Protein AF-A0A182P2Y1-F1 (afdb_monomer_lite)

Secondary structure (DSSP, 8-state):
-THHHHHHHHHT--HHHHHHHHHHHHHHHHH-HHHHHHHGGGHHHHHHHHHHHHH-----TT------S--HHHHHHHHHHHHHHHH-TTHHHHHHHH-TT---SSS--

InterPro domains:
  IPR019399 Parkin co-regulated protein [PF10274] (2-104)
  IPR019399 Parkin co-regulated protein [PTHR21207] (2-107)

Radius of gyration: 13.99 Å; chains: 1; bounding box: 32×36×38 Å

Structure (mmCIF, N/CA/C/O backbone):
data_AF-A0A182P2Y1-F1
#
_entry.id   AF-A0A182P2Y1-F1
#
loop_
_atom_site.group_PDB
_atom_site.id
_atom_site.type_symbol
_atom_site.label_atom_id
_atom_site.label_alt_id
_atom_site.label_comp_id
_atom_site.label_asym_id
_atom_site.label_entity_id
_atom_site.label_seq_id
_atom_site.pdbx_PDB_ins_code
_atom_site.Cartn_x
_atom_site.Cartn_y
_atom_site.Cartn_z
_atom_site.occupancy
_atom_site.B_iso_or_equiv
_atom_site.auth_seq_id
_atom_site.auth_comp_id
_atom_site.auth_asym_id
_atom_site.auth_atom_id
_atom_site.pdbx_PDB_model_num
ATOM 1 N N . MET A 1 1 ? 0.338 -21.543 3.759 1.00 43.25 1 MET A N 1
ATOM 2 C CA . MET A 1 1 ? 0.786 -20.156 4.018 1.00 43.25 1 MET A CA 1
ATOM 3 C C . MET A 1 1 ? 1.038 -19.443 2.694 1.00 43.25 1 MET A C 1
ATOM 5 O O . MET A 1 1 ? 2.022 -19.741 2.035 1.00 43.25 1 MET A O 1
ATOM 9 N N . LEU A 1 2 ? 0.156 -18.517 2.305 1.00 54.00 2 LEU A N 1
ATOM 10 C CA . LEU A 1 2 ? 0.223 -17.746 1.045 1.00 54.00 2 LEU A CA 1
ATOM 11 C C . LEU A 1 2 ? 1.367 -16.711 0.984 1.00 54.00 2 LEU A C 1
ATOM 13 O O . LEU A 1 2 ? 1.604 -16.110 -0.057 1.00 54.00 2 LEU A O 1
ATOM 17 N N . ILE A 1 3 ? 2.092 -16.526 2.087 1.00 56.53 3 ILE A N 1
ATOM 18 C CA . ILE A 1 3 ? 3.154 -15.520 2.226 1.00 56.53 3 ILE A CA 1
ATOM 19 C C . ILE A 1 3 ? 4.429 -15.913 1.458 1.00 56.53 3 ILE A C 1
ATOM 21 O O . ILE A 1 3 ? 5.096 -15.047 0.897 1.00 56.53 3 ILE A O 1
ATOM 25 N N . LEU A 1 4 ? 4.755 -17.209 1.384 1.00 57.53 4 LEU A N 1
ATOM 26 C CA . LEU A 1 4 ? 5.950 -17.697 0.681 1.00 57.53 4 LEU A CA 1
ATOM 27 C C . LEU A 1 4 ? 5.902 -17.451 -0.843 1.00 57.53 4 LEU A C 1
ATOM 29 O O . LEU A 1 4 ? 6.816 -16.809 -1.357 1.00 57.53 4 LEU A O 1
ATOM 33 N N . PRO A 1 5 ? 4.835 -17.849 -1.569 1.00 59.56 5 PRO A N 1
ATOM 34 C CA . PRO A 1 5 ? 4.775 -17.631 -3.015 1.00 59.56 5 PRO A CA 1
ATOM 35 C C . PRO A 1 5 ? 4.685 -16.145 -3.393 1.00 59.56 5 PRO A C 1
ATOM 37 O O . PRO A 1 5 ? 5.237 -15.746 -4.415 1.00 59.56 5 PRO A O 1
ATOM 40 N N . MET A 1 6 ? 4.065 -15.299 -2.559 1.00 57.41 6 MET A N 1
ATOM 41 C CA . MET A 1 6 ? 4.077 -13.846 -2.782 1.00 57.41 6 MET A CA 1
ATOM 42 C C . MET A 1 6 ? 5.483 -13.258 -2.651 1.00 57.41 6 MET A C 1
ATOM 44 O O . MET A 1 6 ? 5.875 -12.408 -3.448 1.00 57.41 6 MET A O 1
ATOM 48 N N . ARG A 1 7 ? 6.273 -13.726 -1.681 1.00 57.88 7 ARG A N 1
ATOM 49 C CA . ARG A 1 7 ? 7.662 -13.289 -1.517 1.00 57.88 7 ARG A CA 1
ATOM 50 C C . ARG A 1 7 ? 8.531 -13.700 -2.711 1.00 57.88 7 ARG A C 1
ATOM 52 O O . ARG A 1 7 ? 9.331 -12.887 -3.172 1.00 57.88 7 ARG A O 1
ATOM 59 N N . ASP A 1 8 ? 8.353 -14.908 -3.238 1.00 58.78 8 ASP A N 1
ATOM 60 C CA . ASP A 1 8 ? 9.122 -15.394 -4.392 1.00 58.78 8 ASP A CA 1
ATOM 61 C C . ASP A 1 8 ? 8.737 -14.682 -5.700 1.00 58.78 8 ASP A C 1
ATOM 63 O O . ASP A 1 8 ? 9.615 -14.322 -6.490 1.00 58.78 8 ASP A O 1
ATOM 67 N N . ALA A 1 9 ? 7.452 -14.365 -5.886 1.00 58.59 9 ALA A N 1
ATOM 68 C CA . ALA A 1 9 ? 6.968 -13.551 -7.005 1.00 58.59 9 ALA A CA 1
ATOM 69 C C . ALA A 1 9 ? 7.490 -12.099 -6.953 1.00 58.59 9 ALA A C 1
ATOM 71 O O . ALA A 1 9 ? 7.848 -11.511 -7.974 1.00 58.59 9 ALA A O 1
ATOM 72 N N . LEU A 1 10 ? 7.603 -11.513 -5.755 1.00 56.62 10 LEU A N 1
ATOM 73 C CA . LEU A 1 10 ? 8.193 -10.180 -5.575 1.00 56.62 10 LEU A CA 1
ATOM 74 C C . LEU A 1 10 ? 9.721 -10.187 -5.768 1.00 56.62 10 LEU A C 1
ATOM 76 O O . LEU A 1 10 ? 10.296 -9.180 -6.189 1.00 56.62 10 LEU A O 1
ATOM 80 N N . ASN A 1 11 ? 10.385 -11.322 -5.528 1.00 60.53 11 ASN A N 1
ATOM 81 C CA . ASN A 1 11 ? 11.820 -11.501 -5.766 1.00 60.53 11 ASN A CA 1
ATOM 82 C C . ASN A 1 11 ? 12.188 -11.695 -7.243 1.00 60.53 11 ASN A C 1
ATOM 84 O O . ASN A 1 11 ? 13.353 -11.511 -7.598 1.00 60.53 11 ASN A O 1
ATOM 88 N N . THR A 1 12 ? 11.229 -11.998 -8.126 1.00 60.00 12 THR A N 1
ATOM 89 C CA . THR A 1 12 ? 11.500 -12.207 -9.560 1.00 60.00 12 THR A CA 1
ATOM 90 C C . THR A 1 12 ? 11.954 -10.922 -10.268 1.00 60.00 12 THR A C 1
ATOM 92 O O . THR A 1 12 ? 12.490 -10.985 -11.371 1.00 60.00 12 THR A O 1
ATOM 95 N N . ARG A 1 13 ? 11.750 -9.741 -9.652 1.00 62.62 13 ARG A N 1
ATOM 96 C CA . ARG A 1 13 ? 12.069 -8.401 -10.199 1.00 62.62 13 ARG A CA 1
ATOM 97 C C . ARG A 1 13 ? 11.441 -8.103 -11.569 1.00 62.62 13 ARG A C 1
ATOM 99 O O . ARG A 1 13 ? 11.788 -7.089 -12.176 1.00 62.62 13 ARG A O 1
ATOM 106 N N . ASN A 1 14 ? 10.517 -8.944 -12.034 1.00 65.81 14 ASN A N 1
ATOM 107 C CA . ASN A 1 14 ? 9.785 -8.749 -13.273 1.00 65.81 14 ASN A CA 1
ATOM 108 C C . ASN A 1 14 ? 8.629 -7.762 -13.017 1.00 65.81 14 ASN A C 1
ATOM 110 O O . ASN A 1 14 ? 7.776 -8.043 -12.167 1.00 65.81 14 ASN A O 1
ATOM 114 N N . PRO A 1 15 ? 8.595 -6.616 -13.718 1.00 66.44 15 PRO A N 1
ATOM 115 C CA . PRO A 1 15 ? 7.600 -5.573 -13.495 1.00 66.44 15 PRO A CA 1
ATOM 116 C C . PRO A 1 15 ? 6.157 -6.061 -13.689 1.00 66.44 15 PRO A C 1
ATOM 118 O O . PRO A 1 15 ? 5.293 -5.686 -12.899 1.00 66.44 15 PRO A O 1
ATOM 121 N N . ASP A 1 16 ? 5.903 -6.947 -14.655 1.00 70.31 16 ASP A N 1
ATOM 122 C CA . ASP A 1 16 ? 4.562 -7.471 -14.937 1.00 70.31 16 ASP A CA 1
ATOM 123 C C . ASP A 1 16 ? 4.054 -8.372 -13.802 1.00 70.31 16 ASP A C 1
ATOM 125 O O . ASP A 1 16 ? 2.902 -8.265 -13.382 1.00 70.31 16 ASP A O 1
ATOM 129 N N . ILE A 1 17 ? 4.933 -9.211 -13.238 1.00 75.06 17 ILE A N 1
ATOM 130 C CA . ILE A 1 17 ? 4.608 -10.093 -12.102 1.00 75.06 17 ILE A CA 1
ATOM 131 C C . ILE A 1 17 ? 4.326 -9.264 -10.846 1.00 75.06 17 ILE A C 1
ATOM 133 O O . ILE A 1 17 ? 3.375 -9.544 -10.114 1.00 75.06 17 ILE A O 1
ATOM 137 N N . ILE A 1 18 ? 5.117 -8.215 -10.606 1.00 73.94 18 ILE A N 1
ATOM 138 C CA . ILE A 1 18 ? 4.913 -7.304 -9.474 1.00 73.94 18 ILE A CA 1
ATOM 139 C C . ILE A 1 18 ? 3.568 -6.588 -9.613 1.00 73.94 18 ILE A C 1
ATOM 141 O O . ILE A 1 18 ? 2.782 -6.586 -8.667 1.00 73.94 18 ILE A O 1
ATOM 145 N N . ILE A 1 19 ? 3.262 -6.029 -10.789 1.00 77.62 19 ILE A N 1
ATOM 146 C CA . ILE A 1 19 ? 1.979 -5.361 -11.046 1.00 77.62 19 ILE A CA 1
ATOM 147 C C . ILE A 1 19 ? 0.817 -6.339 -10.871 1.00 77.62 19 ILE A C 1
ATOM 149 O O . ILE A 1 19 ? -0.166 -5.990 -10.216 1.00 77.62 19 ILE A O 1
ATOM 153 N N . ALA A 1 20 ? 0.916 -7.559 -11.402 1.00 79.81 20 ALA A N 1
ATOM 154 C CA . ALA A 1 20 ? -0.115 -8.582 -11.245 1.00 79.81 20 ALA A CA 1
ATOM 155 C C . ALA A 1 20 ? -0.336 -8.946 -9.767 1.00 79.81 20 ALA A C 1
ATOM 157 O O . ALA A 1 20 ? -1.477 -8.988 -9.306 1.00 79.81 20 ALA A O 1
ATOM 158 N N . THR A 1 21 ? 0.746 -9.118 -9.003 1.00 82.75 21 THR A N 1
ATOM 159 C CA . THR A 1 21 ? 0.693 -9.436 -7.566 1.00 82.75 21 THR A CA 1
ATOM 160 C C . THR A 1 21 ? 0.052 -8.302 -6.766 1.00 82.75 21 THR A C 1
ATOM 162 O O . THR A 1 21 ? -0.825 -8.547 -5.939 1.00 82.75 21 THR A O 1
ATOM 165 N N . LEU A 1 22 ? 0.433 -7.049 -7.038 1.00 82.69 22 LEU A N 1
ATOM 166 C CA . LEU A 1 22 ? -0.167 -5.880 -6.391 1.00 82.69 22 LEU A CA 1
ATOM 167 C C . LEU A 1 22 ? -1.634 -5.718 -6.769 1.00 82.69 22 LEU A C 1
ATOM 169 O O . LEU A 1 22 ? -2.457 -5.443 -5.906 1.00 82.69 22 LEU A O 1
ATOM 173 N N . THR A 1 23 ? -1.984 -5.951 -8.032 1.00 84.44 23 THR A N 1
ATOM 174 C CA . THR A 1 23 ? -3.376 -5.886 -8.494 1.00 84.44 23 THR A CA 1
ATOM 175 C C . THR A 1 23 ? -4.236 -6.938 -7.788 1.00 84.44 23 THR A C 1
ATOM 177 O O . THR A 1 23 ? -5.334 -6.622 -7.336 1.00 84.44 23 THR A O 1
ATOM 180 N N . ALA A 1 24 ? -3.729 -8.163 -7.621 1.00 85.44 24 ALA A N 1
ATOM 181 C CA . ALA A 1 24 ? -4.414 -9.210 -6.866 1.00 85.44 24 ALA A CA 1
ATOM 182 C C . ALA A 1 24 ? -4.587 -8.829 -5.384 1.00 85.44 24 ALA A C 1
ATOM 184 O O . ALA A 1 24 ? -5.665 -9.016 -4.821 1.00 85.44 24 ALA A O 1
ATOM 185 N N . LEU A 1 25 ? -3.562 -8.229 -4.765 1.00 85.06 25 LEU A N 1
ATOM 186 C CA . LEU A 1 25 ? -3.649 -7.716 -3.395 1.00 85.06 25 LEU A CA 1
ATOM 187 C C . LEU A 1 25 ? -4.700 -6.604 -3.269 1.00 85.06 25 LEU A C 1
ATOM 189 O O . LEU A 1 25 ? -5.509 -6.632 -2.348 1.00 85.06 25 LEU A O 1
ATOM 193 N N . GLN A 1 26 ? -4.736 -5.656 -4.208 1.00 87.44 26 GLN A N 1
ATOM 194 C CA . GLN A 1 26 ? -5.744 -4.592 -4.236 1.00 87.44 26 GLN A CA 1
ATOM 195 C C . GLN A 1 26 ? -7.162 -5.153 -4.366 1.00 87.44 26 GLN A C 1
ATOM 197 O O . GLN A 1 26 ? -8.069 -4.689 -3.679 1.00 87.44 26 GLN A O 1
ATOM 202 N N . GLN A 1 27 ? -7.368 -6.150 -5.229 1.00 87.19 27 GLN A N 1
ATOM 203 C CA . GLN A 1 27 ? -8.663 -6.820 -5.356 1.00 87.19 27 GLN A CA 1
ATOM 204 C C . GLN A 1 27 ? -9.066 -7.493 -4.047 1.00 87.19 27 GLN A C 1
ATOM 206 O O . GLN A 1 27 ? -10.198 -7.329 -3.609 1.00 87.19 27 GLN A O 1
ATOM 211 N N . LEU A 1 28 ? -8.133 -8.181 -3.394 1.00 85.38 28 LEU A N 1
ATOM 212 C CA . LEU A 1 28 ? -8.366 -8.855 -2.123 1.00 85.38 28 LEU A CA 1
ATOM 213 C C . LEU A 1 28 ? -8.698 -7.864 -0.996 1.00 85.38 28 LEU A C 1
ATOM 215 O O . LEU A 1 28 ? -9.637 -8.099 -0.245 1.00 85.38 28 LEU A O 1
ATOM 219 N N . LEU A 1 29 ? -8.022 -6.715 -0.931 1.00 84.38 29 LEU A N 1
ATOM 220 C CA . LEU A 1 29 ? -8.354 -5.636 0.010 1.00 84.38 29 LEU A CA 1
ATOM 221 C C . LEU A 1 29 ? -9.750 -5.042 -0.234 1.00 84.38 29 LEU A C 1
ATOM 223 O O . LEU A 1 29 ? -10.439 -4.682 0.716 1.00 84.38 29 LEU A O 1
ATOM 227 N N . ARG A 1 30 ? -10.204 -4.985 -1.493 1.00 84.00 30 ARG A N 1
ATOM 228 C CA . ARG A 1 30 ? -11.553 -4.510 -1.850 1.00 84.00 30 ARG A CA 1
ATOM 229 C C . ARG A 1 30 ? -12.671 -5.477 -1.454 1.00 84.00 30 ARG A C 1
ATOM 231 O O . ARG A 1 30 ? -13.811 -5.037 -1.352 1.00 84.00 30 ARG A O 1
ATOM 238 N N . VAL A 1 31 ? -12.373 -6.763 -1.238 1.00 82.88 31 VAL A N 1
ATOM 239 C CA . VAL A 1 31 ? -13.378 -7.763 -0.822 1.00 82.88 31 VAL A CA 1
ATOM 240 C C . VAL A 1 31 ? -13.875 -7.495 0.600 1.00 82.88 31 VAL A C 1
ATOM 242 O O . VAL A 1 31 ? -15.039 -7.756 0.896 1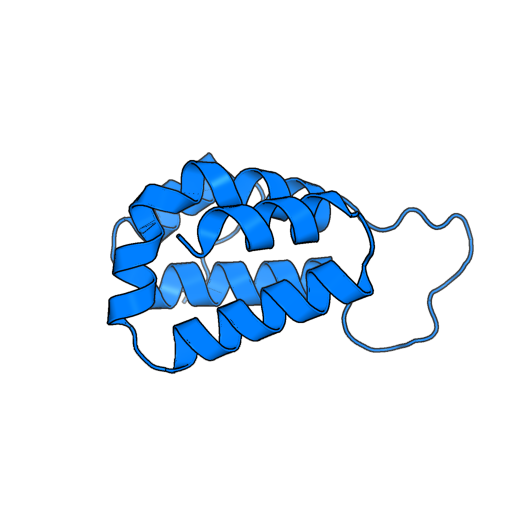.00 82.88 31 VAL A O 1
ATOM 245 N N . GLY A 1 32 ? -13.038 -6.940 1.481 1.00 76.00 32 GLY A N 1
ATOM 246 C CA . GLY A 1 32 ? -13.497 -6.547 2.807 1.00 76.00 32 GLY A CA 1
ATOM 247 C C . GLY A 1 32 ? -12.432 -5.850 3.661 1.00 76.00 32 GLY A C 1
ATOM 248 O O . GLY A 1 32 ? -11.279 -6.290 3.687 1.00 76.00 32 GLY A O 1
ATOM 249 N N . PRO A 1 33 ? -12.815 -4.813 4.434 1.00 72.06 33 PRO A N 1
ATOM 250 C CA . PRO A 1 33 ? -11.892 -4.033 5.264 1.00 72.06 33 PRO A CA 1
ATOM 251 C C . PRO A 1 33 ? -11.212 -4.864 6.364 1.00 72.06 33 PRO A C 1
ATOM 253 O O . PRO A 1 33 ? -10.100 -4.552 6.778 1.00 72.06 33 PRO A O 1
ATOM 256 N N . SER A 1 34 ? -11.819 -5.976 6.784 1.00 81.25 34 SER A N 1
ATOM 257 C CA . SER A 1 34 ? -11.239 -6.926 7.743 1.00 81.25 34 SER A CA 1
ATOM 258 C C . SER A 1 34 ? -9.905 -7.520 7.282 1.00 81.25 34 SER A C 1
ATOM 260 O O . SER A 1 34 ? -9.067 -7.869 8.114 1.00 81.25 34 SER A O 1
ATOM 262 N N . ILE A 1 35 ? -9.665 -7.597 5.970 1.00 83.19 35 ILE A N 1
ATOM 263 C CA . ILE A 1 35 ? -8.416 -8.141 5.437 1.00 83.19 35 ILE A CA 1
ATOM 264 C C . ILE A 1 35 ? -7.266 -7.134 5.560 1.00 83.19 35 ILE A C 1
ATOM 266 O O . ILE A 1 35 ? -6.135 -7.529 5.841 1.00 83.19 35 ILE A O 1
ATOM 270 N N . GLY A 1 36 ? -7.548 -5.835 5.419 1.00 82.75 36 GLY A N 1
ATOM 271 C CA . GLY A 1 36 ? -6.549 -4.785 5.633 1.00 82.75 36 GLY A CA 1
ATOM 272 C C . GLY A 1 36 ? -6.004 -4.805 7.060 1.00 82.75 36 GLY A C 1
ATOM 273 O O . GLY A 1 36 ? -4.790 -4.805 7.254 1.00 82.75 36 GLY A O 1
ATOM 274 N N . ILE A 1 37 ? -6.889 -4.939 8.051 1.00 84.44 37 ILE A N 1
ATOM 275 C CA . ILE A 1 37 ? -6.519 -5.043 9.472 1.00 84.44 37 ILE A CA 1
ATOM 276 C C . ILE A 1 37 ? -5.642 -6.281 9.722 1.00 84.44 37 ILE A C 1
ATOM 278 O O . ILE A 1 37 ? -4.620 -6.197 10.403 1.00 84.44 37 ILE A O 1
ATOM 282 N N . ALA A 1 38 ? -5.986 -7.426 9.124 1.00 86.31 38 ALA A N 1
ATOM 283 C CA . ALA A 1 38 ? -5.202 -8.656 9.253 1.00 86.31 38 ALA A CA 1
ATOM 284 C C . ALA A 1 38 ? -3.800 -8.559 8.618 1.00 86.31 38 ALA A C 1
ATOM 286 O O . ALA A 1 38 ? -2.896 -9.304 9.000 1.00 86.31 38 ALA A O 1
ATOM 287 N N . LEU A 1 39 ? -3.601 -7.646 7.662 1.00 84.56 39 LEU A N 1
ATOM 288 C CA . LEU A 1 39 ? -2.323 -7.445 6.979 1.00 84.56 39 LEU A CA 1
ATOM 289 C C . LEU A 1 39 ? -1.358 -6.518 7.728 1.00 84.56 39 LEU A C 1
ATOM 291 O O . LEU A 1 39 ? -0.153 -6.618 7.492 1.00 84.56 39 LEU A O 1
ATOM 295 N N . VAL A 1 40 ? -1.837 -5.689 8.663 1.00 85.19 40 VAL A N 1
ATOM 296 C CA . VAL A 1 40 ? -1.016 -4.770 9.480 1.00 85.19 40 VAL A CA 1
ATOM 297 C C . VAL A 1 40 ? 0.237 -5.429 10.088 1.00 85.19 40 VAL A C 1
ATOM 299 O O . VAL A 1 40 ? 1.331 -4.891 9.894 1.00 85.19 40 VAL A O 1
ATOM 302 N N . PRO A 1 41 ? 0.177 -6.606 10.751 1.00 86.44 41 PRO A N 1
ATOM 303 C CA . PRO A 1 41 ? 1.379 -7.251 11.298 1.00 86.44 41 PRO A CA 1
ATOM 304 C C . PRO A 1 41 ? 2.405 -7.669 10.228 1.00 86.44 41 PRO A C 1
ATOM 306 O O . PRO A 1 41 ? 3.592 -7.808 10.528 1.00 86.44 41 PRO A O 1
ATOM 309 N N . TYR A 1 42 ? 1.982 -7.826 8.971 1.00 85.25 42 TYR A N 1
ATOM 310 C CA . TYR A 1 42 ? 2.839 -8.204 7.844 1.00 85.25 42 TYR A CA 1
ATOM 311 C C . TYR A 1 42 ? 3.422 -7.003 7.089 1.00 85.25 42 TYR A C 1
ATOM 313 O O . TYR A 1 42 ? 4.303 -7.183 6.243 1.00 85.25 42 TYR A O 1
ATOM 321 N N . TYR A 1 43 ? 3.009 -5.772 7.410 1.00 85.50 43 TYR A N 1
ATOM 322 C CA . TYR A 1 43 ? 3.498 -4.557 6.748 1.00 85.50 43 TYR A CA 1
ATOM 323 C C . TYR A 1 43 ? 5.022 -4.453 6.800 1.00 85.50 43 TYR A C 1
ATOM 325 O O . TYR A 1 43 ? 5.660 -4.134 5.800 1.00 85.50 43 TYR A O 1
ATOM 333 N N . ARG A 1 44 ? 5.635 -4.835 7.923 1.00 83.12 44 ARG A N 1
ATOM 334 C CA . ARG A 1 44 ? 7.097 -4.805 8.080 1.00 83.12 44 ARG A CA 1
ATOM 335 C C . ARG A 1 44 ? 7.849 -5.703 7.096 1.00 83.12 44 ARG A C 1
ATOM 337 O O . ARG A 1 44 ? 9.004 -5.429 6.802 1.00 83.12 44 ARG A O 1
ATOM 344 N N . GLN A 1 45 ? 7.219 -6.767 6.599 1.00 81.19 45 GLN A N 1
ATOM 345 C CA . GLN A 1 45 ? 7.832 -7.686 5.637 1.00 81.19 45 GLN A CA 1
ATOM 346 C C . GLN A 1 45 ? 7.529 -7.286 4.189 1.00 81.19 45 GLN A C 1
ATOM 348 O O . GLN A 1 45 ? 8.388 -7.420 3.321 1.00 81.19 45 GLN A O 1
ATOM 353 N N . LEU A 1 46 ? 6.318 -6.789 3.928 1.00 81.19 46 LEU A N 1
ATOM 354 C CA . LEU A 1 46 ? 5.840 -6.502 2.574 1.00 81.19 46 LEU A CA 1
ATOM 355 C C . LEU A 1 46 ? 6.243 -5.102 2.089 1.00 81.19 46 LEU A C 1
ATOM 357 O O . LEU A 1 46 ? 6.694 -4.938 0.954 1.00 81.19 46 LEU A O 1
ATOM 361 N N . LEU A 1 47 ? 6.115 -4.088 2.945 1.00 85.25 47 LEU A N 1
ATOM 362 C CA . LEU A 1 47 ? 6.290 -2.685 2.567 1.00 85.25 47 LEU A CA 1
ATOM 363 C C . LEU A 1 47 ? 7.720 -2.286 2.161 1.00 85.25 47 LEU A C 1
ATOM 365 O O . LEU A 1 47 ? 7.835 -1.458 1.256 1.00 85.25 47 LEU A O 1
ATOM 369 N N . PRO A 1 48 ? 8.810 -2.857 2.718 1.00 83.56 48 PRO A N 1
ATOM 370 C CA . PRO A 1 48 ? 10.160 -2.550 2.241 1.00 83.56 48 PRO A CA 1
ATOM 371 C C . PRO A 1 48 ? 10.351 -2.862 0.751 1.00 83.56 48 PRO A C 1
ATOM 373 O O . PRO A 1 48 ? 10.974 -2.084 0.029 1.00 83.56 48 PRO A O 1
ATOM 376 N N . MET A 1 4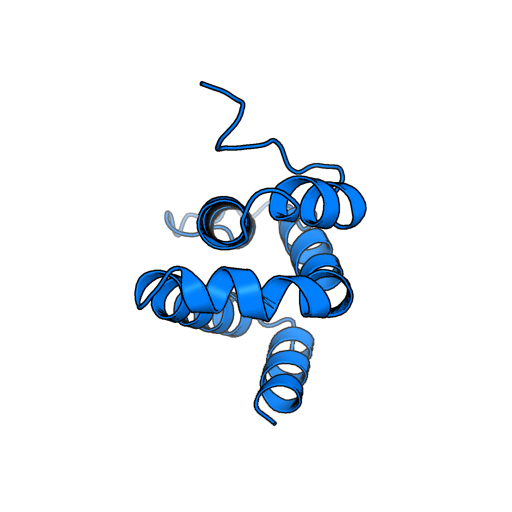9 ? 9.753 -3.956 0.263 1.00 76.94 49 MET A N 1
ATOM 377 C CA . MET A 1 49 ? 9.787 -4.310 -1.160 1.00 76.94 49 MET A CA 1
ATOM 378 C C . MET A 1 49 ? 8.996 -3.298 -1.996 1.00 76.94 49 MET A C 1
ATOM 380 O O . MET A 1 49 ? 9.469 -2.863 -3.043 1.00 76.94 49 MET A O 1
ATOM 384 N N . LEU A 1 50 ? 7.833 -2.846 -1.509 1.00 77.75 50 LEU A N 1
ATOM 385 C CA . LEU A 1 50 ? 7.057 -1.790 -2.169 1.00 77.75 50 LEU A CA 1
ATOM 386 C C . LEU A 1 50 ? 7.825 -0.467 -2.237 1.00 77.75 50 LEU A C 1
ATOM 388 O O . LEU A 1 50 ? 7.809 0.186 -3.278 1.00 77.75 50 LEU A O 1
ATOM 392 N N . ASN A 1 51 ? 8.551 -0.091 -1.179 1.00 81.31 51 ASN A N 1
ATOM 393 C CA . ASN A 1 51 ? 9.376 1.117 -1.170 1.00 81.31 51 ASN A CA 1
ATOM 394 C C . ASN A 1 51 ? 10.470 1.069 -2.251 1.00 81.31 51 ASN A C 1
ATOM 396 O O . ASN A 1 51 ? 10.675 2.055 -2.959 1.00 81.31 51 ASN A O 1
ATOM 400 N N . LEU A 1 52 ? 11.115 -0.089 -2.446 1.00 76.38 52 LEU A N 1
ATOM 401 C CA . LEU A 1 52 ? 12.094 -0.284 -3.524 1.00 76.38 52 LEU A CA 1
ATOM 402 C C . LEU A 1 52 ? 11.469 -0.071 -4.910 1.00 76.38 52 LEU A C 1
ATOM 404 O O . LEU A 1 52 ? 12.078 0.560 -5.774 1.00 76.38 52 LEU A O 1
ATOM 408 N N . PHE A 1 53 ? 10.250 -0.566 -5.132 1.00 69.88 53 PHE A N 1
ATOM 409 C CA . PHE A 1 53 ? 9.547 -0.396 -6.406 1.00 69.88 53 PHE A CA 1
ATOM 410 C C . PHE A 1 53 ? 8.984 1.016 -6.603 1.00 69.88 53 PHE A C 1
ATOM 412 O O . PHE A 1 53 ? 8.942 1.494 -7.733 1.00 69.88 53 PHE A O 1
ATOM 419 N N . LYS A 1 54 ? 8.630 1.711 -5.519 1.00 70.56 54 LYS A N 1
ATOM 420 C CA . LYS A 1 54 ? 8.245 3.127 -5.536 1.00 70.56 54 LYS A CA 1
ATOM 421 C C . LYS A 1 54 ? 9.428 4.036 -5.886 1.00 70.56 54 LYS A C 1
ATOM 423 O O . LYS A 1 54 ? 9.273 4.982 -6.653 1.00 70.56 54 LYS A O 1
ATOM 428 N N . GLN A 1 55 ? 10.609 3.747 -5.334 1.00 63.06 55 GLN A N 1
ATOM 429 C CA . GLN A 1 55 ? 11.841 4.510 -5.571 1.00 63.06 55 GLN A CA 1
ATOM 430 C C . GLN A 1 55 ? 12.542 4.160 -6.880 1.00 63.06 55 GLN A C 1
ATOM 432 O O . GLN A 1 55 ? 13.285 4.993 -7.401 1.00 63.06 55 GLN A O 1
ATOM 437 N N . ARG A 1 56 ? 12.272 2.983 -7.460 1.00 60.06 56 ARG A N 1
ATOM 438 C CA . ARG A 1 56 ? 12.524 2.718 -8.879 1.00 60.06 56 ARG A CA 1
ATOM 439 C C . ARG A 1 56 ? 11.603 3.608 -9.725 1.00 60.06 56 ARG A C 1
ATOM 441 O O . ARG A 1 56 ? 10.741 3.127 -10.455 1.00 60.06 56 ARG A O 1
ATOM 448 N N . ARG A 1 57 ? 11.855 4.926 -9.713 1.00 51.91 57 ARG A N 1
ATOM 449 C CA . ARG A 1 57 ? 11.789 5.702 -10.949 1.00 51.91 57 ARG A CA 1
ATOM 450 C C . ARG A 1 57 ? 12.664 4.923 -11.898 1.00 51.91 57 ARG A C 1
ATOM 452 O O . ARG A 1 57 ? 13.866 4.785 -11.691 1.00 51.91 57 ARG A O 1
ATOM 459 N N . VAL A 1 58 ? 12.001 4.267 -12.823 1.00 46.72 58 VAL A N 1
ATOM 460 C CA . VAL A 1 58 ? 12.606 3.490 -13.873 1.00 46.72 58 VAL A CA 1
ATOM 461 C C . VAL A 1 58 ? 13.529 4.454 -14.625 1.00 46.72 58 VAL A C 1
ATOM 463 O O . VAL A 1 58 ? 13.096 5.161 -15.524 1.00 46.72 58 VAL A O 1
ATOM 466 N N . ASN A 1 59 ? 14.799 4.531 -14.212 1.00 43.06 59 ASN A N 1
ATOM 467 C CA . ASN A 1 59 ? 15.891 5.075 -15.008 1.00 43.06 59 ASN A CA 1
ATOM 468 C C . ASN A 1 59 ? 16.130 4.070 -16.144 1.00 43.06 59 ASN A C 1
ATOM 470 O O . ASN A 1 59 ? 17.182 3.442 -16.225 1.00 43.06 59 ASN A O 1
ATOM 474 N N . ILE A 1 60 ? 15.126 3.850 -16.998 1.00 46.31 60 ILE A N 1
ATOM 475 C CA . ILE A 1 60 ? 15.414 3.419 -18.355 1.00 46.31 60 ILE A CA 1
ATOM 476 C C . ILE A 1 60 ? 15.974 4.682 -18.988 1.00 46.31 60 ILE A C 1
ATOM 478 O O . ILE A 1 60 ? 15.217 5.581 -19.344 1.00 46.31 60 ILE A O 1
ATOM 482 N N . GLY A 1 61 ? 17.303 4.788 -19.020 1.00 37.09 61 GLY A N 1
ATOM 483 C CA . GLY A 1 61 ? 17.975 5.853 -19.747 1.00 37.09 61 GLY A CA 1
ATOM 484 C C . GLY A 1 61 ? 17.314 6.021 -21.113 1.00 37.09 61 GLY A C 1
ATOM 485 O O . GLY A 1 61 ? 17.144 5.047 -21.843 1.00 37.09 61 GLY A O 1
ATOM 486 N N . ASP A 1 62 ? 16.861 7.240 -21.380 1.00 38.50 62 ASP A N 1
ATOM 487 C CA . ASP A 1 62 ? 16.439 7.744 -22.687 1.00 38.50 62 ASP A CA 1
ATOM 488 C C . ASP A 1 62 ? 15.306 7.014 -23.439 1.00 38.50 62 ASP A C 1
ATOM 490 O O . ASP A 1 62 ? 14.917 7.436 -24.526 1.00 38.50 62 ASP A O 1
ATOM 494 N N . ARG A 1 63 ? 14.692 5.959 -22.882 1.00 44.09 63 ARG A N 1
ATOM 495 C CA . ARG A 1 63 ? 13.478 5.363 -23.468 1.00 44.09 63 ARG A CA 1
ATOM 496 C C . ARG A 1 63 ? 12.272 5.868 -22.699 1.00 44.09 63 ARG A C 1
ATOM 498 O O . ARG A 1 63 ? 11.886 5.315 -21.672 1.00 44.09 63 ARG A O 1
ATOM 505 N N . ILE A 1 64 ? 11.679 6.932 -23.227 1.00 46.09 64 ILE A N 1
ATOM 506 C CA . ILE A 1 64 ? 10.329 7.363 -22.874 1.00 46.09 64 ILE A CA 1
ATOM 507 C C . ILE A 1 64 ? 9.411 6.155 -23.082 1.00 46.09 64 ILE A C 1
ATOM 509 O O . ILE A 1 64 ? 9.248 5.668 -24.201 1.00 46.09 64 ILE A O 1
ATOM 513 N N . ASP A 1 65 ? 8.859 5.624 -21.994 1.00 51.19 65 ASP A N 1
ATOM 514 C CA . ASP A 1 65 ? 7.896 4.53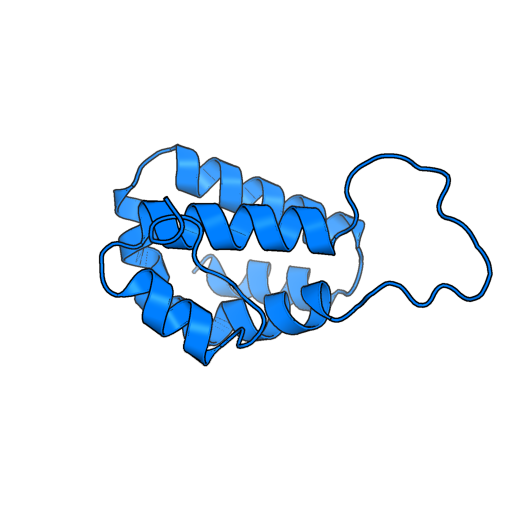3 -22.064 1.00 51.19 65 ASP A CA 1
ATOM 515 C C . ASP A 1 65 ? 6.571 5.088 -22.609 1.00 51.19 65 ASP A C 1
ATOM 517 O O . ASP A 1 65 ? 5.768 5.672 -21.882 1.00 51.19 65 ASP A O 1
ATOM 521 N N . PHE A 1 66 ? 6.378 4.968 -23.926 1.00 48.16 66 PHE A N 1
ATOM 522 C CA . PHE A 1 66 ? 5.149 5.351 -24.632 1.00 48.16 66 PHE A CA 1
ATOM 523 C C . PHE A 1 66 ? 3.974 4.397 -24.341 1.00 48.16 66 PHE A C 1
ATOM 525 O O . PHE A 1 66 ? 2.867 4.613 -24.839 1.00 48.16 66 PHE A O 1
ATOM 532 N N . ARG A 1 67 ? 4.165 3.349 -23.523 1.00 52.09 67 ARG A N 1
ATOM 533 C CA . ARG A 1 67 ? 3.071 2.506 -23.022 1.00 52.09 67 ARG A CA 1
ATOM 534 C C . ARG A 1 67 ? 2.368 3.234 -21.877 1.00 52.09 67 ARG A C 1
ATOM 536 O O . ARG A 1 67 ? 2.644 3.011 -20.704 1.00 52.09 67 ARG A O 1
ATOM 543 N N . GLY A 1 68 ? 1.478 4.155 -22.236 1.00 46.53 68 GLY A N 1
ATOM 544 C CA . GLY A 1 68 ? 0.733 5.021 -21.322 1.00 46.53 68 GLY A CA 1
ATOM 545 C C . GLY A 1 68 ? -0.227 4.308 -20.362 1.00 46.53 68 GLY A C 1
ATOM 546 O O . GLY A 1 68 ? -1.433 4.509 -20.442 1.00 46.53 68 GLY A O 1
ATOM 547 N N . GLY A 1 69 ? 0.266 3.530 -19.401 1.00 49.38 69 GLY A N 1
ATOM 548 C CA . GLY A 1 69 ? -0.598 3.029 -18.338 1.00 49.38 69 GLY A CA 1
ATOM 549 C C . GLY A 1 69 ? 0.089 2.080 -17.373 1.00 49.38 69 GLY A C 1
ATOM 550 O O . GLY A 1 69 ? 0.408 0.959 -17.742 1.00 49.38 69 GLY A O 1
ATOM 551 N N . ARG A 1 70 ? 0.177 2.506 -16.107 1.00 54.88 70 ARG A N 1
ATOM 552 C CA . ARG A 1 70 ? 0.668 1.768 -14.929 1.00 54.88 70 ARG A CA 1
ATOM 553 C C . ARG A 1 70 ? 2.185 1.705 -14.813 1.00 54.88 70 ARG A C 1
ATOM 555 O O . ARG A 1 70 ? 2.797 0.639 -14.861 1.00 54.88 70 ARG A O 1
ATOM 562 N N . ARG A 1 71 ? 2.793 2.859 -14.523 1.00 69.38 71 ARG A N 1
ATOM 563 C CA . ARG A 1 71 ? 4.115 2.852 -13.891 1.00 69.38 71 ARG A CA 1
ATOM 564 C C . ARG A 1 71 ? 3.972 2.058 -12.595 1.00 69.38 71 ARG A C 1
ATOM 566 O O . ARG A 1 71 ? 3.019 2.264 -11.848 1.00 69.38 71 ARG A O 1
ATOM 573 N N . ILE A 1 72 ? 4.901 1.146 -12.322 1.00 72.38 72 ILE A N 1
ATOM 574 C CA . ILE A 1 72 ? 4.872 0.309 -11.109 1.00 72.38 72 ILE A CA 1
ATOM 575 C C . ILE A 1 72 ? 4.707 1.184 -9.859 1.00 72.38 72 ILE A C 1
ATOM 577 O O . ILE A 1 72 ? 3.973 0.816 -8.951 1.00 72.38 72 ILE A O 1
ATOM 581 N N . GLY A 1 73 ? 5.320 2.374 -9.852 1.00 76.00 73 GLY A N 1
ATOM 582 C CA . GLY A 1 73 ? 5.157 3.365 -8.789 1.00 76.00 73 GLY A CA 1
ATOM 583 C C . GLY A 1 73 ? 3.707 3.807 -8.556 1.00 76.00 73 GLY A C 1
ATOM 584 O O . GLY A 1 73 ? 3.307 3.936 -7.404 1.00 76.00 73 GLY A O 1
ATOM 585 N N . ASP A 1 74 ? 2.901 3.958 -9.610 1.00 80.31 74 ASP A N 1
ATOM 586 C CA . ASP A 1 74 ? 1.484 4.332 -9.499 1.00 80.31 74 ASP A CA 1
ATOM 587 C C . ASP A 1 74 ? 0.672 3.187 -8.880 1.00 80.31 74 ASP A C 1
ATOM 589 O O . 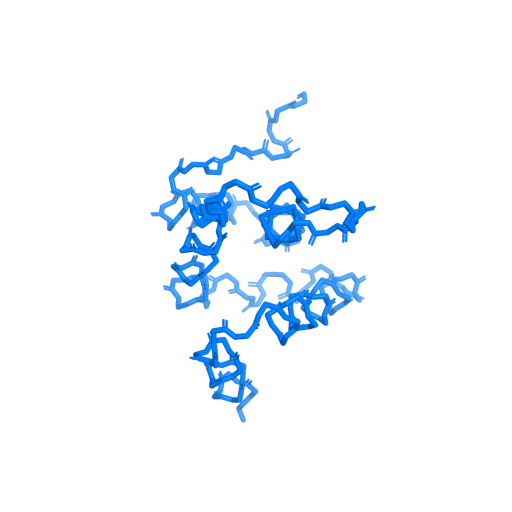ASP A 1 74 ? -0.139 3.400 -7.982 1.00 80.31 74 ASP A O 1
ATOM 593 N N . VAL A 1 75 ? 0.937 1.947 -9.312 1.00 82.62 75 VAL A N 1
ATOM 594 C CA . VAL A 1 75 ? 0.292 0.746 -8.752 1.00 82.62 75 VAL A CA 1
ATOM 595 C C . VAL A 1 75 ? 0.693 0.554 -7.291 1.00 82.62 75 VAL A C 1
ATOM 597 O O . VAL A 1 75 ? -0.145 0.206 -6.459 1.00 82.62 75 VAL A O 1
ATOM 600 N N . VAL A 1 76 ? 1.957 0.809 -6.952 1.00 85.00 76 VAL A N 1
ATOM 601 C CA . VAL A 1 76 ? 2.438 0.772 -5.569 1.00 85.00 76 VAL A CA 1
ATOM 602 C C . VAL A 1 76 ? 1.730 1.828 -4.726 1.00 85.00 76 VAL A C 1
ATOM 604 O O . VAL A 1 76 ? 1.196 1.470 -3.681 1.00 85.00 76 VAL A O 1
ATOM 607 N N . ASN A 1 77 ? 1.658 3.082 -5.180 1.00 85.25 77 ASN A N 1
ATOM 608 C CA . ASN A 1 77 ? 0.959 4.147 -4.454 1.00 85.25 77 ASN A CA 1
ATOM 609 C C . ASN A 1 77 ? -0.512 3.791 -4.212 1.00 85.25 77 ASN A C 1
ATOM 611 O O . ASN A 1 77 ? -0.936 3.766 -3.062 1.00 85.25 77 ASN A O 1
ATOM 615 N N . ALA A 1 78 ? -1.241 3.373 -5.250 1.00 86.50 78 ALA A N 1
ATOM 616 C CA . ALA A 1 78 ? -2.635 2.943 -5.116 1.00 86.50 78 ALA A CA 1
ATOM 617 C C . ALA A 1 78 ? -2.810 1.759 -4.142 1.00 86.50 78 ALA A C 1
ATOM 619 O O . ALA A 1 78 ? -3.828 1.643 -3.460 1.00 86.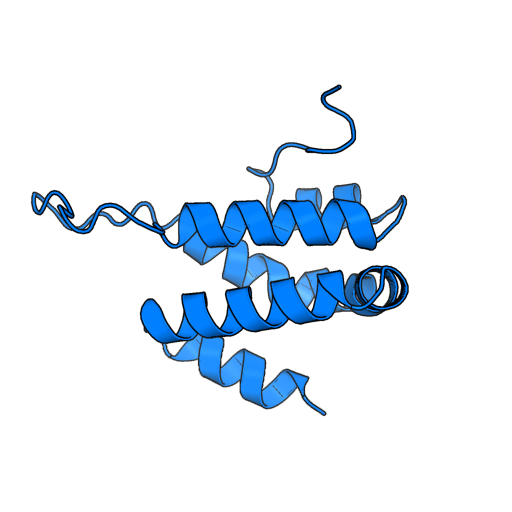50 78 ALA A O 1
ATOM 620 N N . THR A 1 79 ? -1.815 0.868 -4.051 1.00 88.69 79 THR A N 1
ATOM 621 C CA . THR A 1 79 ? -1.830 -0.234 -3.076 1.00 88.69 79 THR A CA 1
ATOM 622 C C . THR A 1 79 ? -1.635 0.279 -1.652 1.00 88.69 79 THR A C 1
ATOM 624 O O . THR A 1 79 ? -2.348 -0.158 -0.754 1.00 88.69 79 THR A O 1
ATOM 627 N N . LEU A 1 80 ? -0.690 1.201 -1.434 1.00 89.12 80 LEU A N 1
ATOM 628 C CA . LEU A 1 80 ? -0.436 1.802 -0.120 1.00 89.12 80 LEU A CA 1
ATOM 629 C C . LEU A 1 80 ? -1.658 2.573 0.392 1.00 89.12 80 LEU A C 1
ATOM 631 O O . LEU A 1 80 ? -2.000 2.450 1.564 1.00 89.12 80 LEU A O 1
ATOM 635 N N . GLU A 1 81 ? -2.358 3.278 -0.496 1.00 89.25 81 GLU A N 1
ATOM 636 C CA . GLU A 1 81 ? -3.596 3.991 -0.168 1.00 89.25 81 GLU A CA 1
ATOM 637 C C . GLU A 1 81 ? -4.701 3.042 0.305 1.00 89.25 81 GLU A C 1
ATOM 639 O O . GLU A 1 81 ? -5.328 3.282 1.334 1.00 89.25 81 GLU A O 1
ATOM 644 N N . LEU A 1 82 ? -4.909 1.923 -0.395 1.00 88.69 82 LEU A N 1
ATOM 645 C CA . LEU A 1 82 ? -5.884 0.909 0.019 1.00 88.69 82 LEU A CA 1
ATOM 646 C C . LEU A 1 82 ? -5.501 0.242 1.347 1.00 88.69 82 LEU A C 1
ATOM 648 O O . LEU A 1 82 ? -6.369 -0.052 2.167 1.00 88.69 82 LEU A O 1
ATOM 652 N N . LEU A 1 83 ? -4.207 0.019 1.581 1.00 88.19 83 LEU A N 1
ATOM 653 C CA . LEU A 1 83 ? -3.705 -0.517 2.848 1.00 88.19 83 LEU A CA 1
ATOM 654 C C . LEU A 1 83 ? -3.927 0.453 4.014 1.00 88.19 83 LEU A C 1
ATOM 656 O O . LEU A 1 83 ? -4.227 0.006 5.121 1.00 88.19 83 LEU A O 1
ATOM 660 N N . GLU A 1 84 ? -3.800 1.761 3.788 1.00 89.69 84 GLU A N 1
ATOM 661 C CA . GLU A 1 84 ? -4.136 2.778 4.787 1.00 89.69 84 GLU A CA 1
ATOM 662 C C . GLU A 1 84 ? -5.646 2.807 5.058 1.00 89.69 84 GLU A C 1
ATOM 664 O O . GLU A 1 84 ? -6.062 2.741 6.213 1.00 89.69 84 GLU A O 1
ATOM 669 N N . GLN A 1 85 ? -6.470 2.817 4.005 1.00 87.62 85 GLN A N 1
ATOM 670 C CA . GLN A 1 85 ? -7.932 2.865 4.116 1.00 87.62 85 GLN A CA 1
ATOM 671 C C . GLN A 1 85 ? -8.522 1.638 4.826 1.00 87.62 85 GLN A C 1
ATOM 673 O O . GLN A 1 85 ? -9.479 1.767 5.587 1.00 87.62 85 GLN A O 1
ATOM 678 N N . CYS A 1 86 ? -7.969 0.446 4.588 1.00 87.38 86 CYS A N 1
ATOM 679 C CA . CYS A 1 86 ? -8.476 -0.798 5.171 1.00 87.38 86 CYS A CA 1
ATOM 680 C C . CYS A 1 86 ? -7.738 -1.235 6.446 1.00 87.38 86 CYS A C 1
ATOM 682 O O . CYS A 1 86 ? -8.242 -2.091 7.166 1.00 87.38 86 CYS A O 1
ATOM 684 N N . GLY A 1 87 ? -6.542 -0.713 6.729 1.00 82.38 87 GLY A N 1
ATOM 685 C CA . GLY A 1 87 ? -5.699 -1.181 7.835 1.00 82.38 87 GLY A CA 1
ATOM 686 C C . GLY A 1 87 ? -6.044 -0.598 9.211 1.00 82.38 87 GLY A C 1
ATOM 687 O O . GLY A 1 87 ? -5.454 -1.014 10.206 1.00 82.38 87 GLY A O 1
ATOM 688 N N . GLY A 1 88 ? -6.980 0.351 9.289 1.00 84.44 88 GLY A N 1
ATOM 689 C CA . GLY A 1 88 ? -7.381 0.988 10.545 1.00 84.44 88 GLY A CA 1
ATOM 690 C C . GLY A 1 88 ? -6.408 2.077 11.035 1.00 84.44 88 GLY A C 1
ATOM 691 O O . GLY A 1 88 ? -5.532 2.512 10.287 1.00 84.44 88 GLY A O 1
ATOM 692 N N . PRO A 1 89 ? -6.552 2.544 12.290 1.00 82.44 89 PRO A N 1
ATOM 693 C CA . PRO A 1 89 ? -5.891 3.759 12.784 1.00 82.44 89 PRO A CA 1
ATOM 694 C C . PRO A 1 89 ? -4.355 3.677 12.807 1.00 82.44 89 PRO A C 1
ATOM 696 O O . PRO A 1 89 ? -3.683 4.676 12.564 1.00 82.44 89 PRO A O 1
ATOM 699 N N . ASP A 1 90 ? -3.787 2.486 13.014 1.00 84.88 90 ASP A N 1
ATOM 700 C CA . ASP A 1 90 ? -2.330 2.292 13.063 1.00 84.88 90 ASP A CA 1
ATOM 701 C C . ASP A 1 90 ? -1.693 2.051 11.684 1.00 84.88 90 ASP A C 1
ATOM 703 O O . ASP A 1 90 ? -0.464 1.960 11.564 1.00 84.88 90 ASP A O 1
ATOM 707 N N . ALA A 1 91 ? -2.498 1.924 10.625 1.00 87.19 91 ALA A N 1
ATOM 708 C CA . ALA A 1 91 ? -2.004 1.576 9.297 1.00 87.19 91 ALA A CA 1
ATOM 709 C C . ALA A 1 91 ? -1.055 2.639 8.751 1.00 87.19 91 ALA A C 1
ATOM 711 O O . ALA A 1 91 ? 0.048 2.306 8.314 1.00 87.19 91 ALA A O 1
ATOM 712 N N . TYR A 1 92 ? -1.448 3.913 8.837 1.00 88.62 92 TYR A N 1
ATOM 713 C CA . TYR A 1 92 ? -0.632 5.025 8.361 1.00 88.62 92 TYR A CA 1
ATOM 714 C C . TYR A 1 92 ? 0.738 5.055 9.041 1.00 88.62 92 TYR A C 1
ATOM 716 O O . TYR A 1 92 ? 1.757 5.148 8.359 1.00 88.62 92 TYR A O 1
ATOM 724 N N . LEU A 1 93 ? 0.785 4.909 10.369 1.00 88.19 93 LEU A N 1
ATOM 725 C CA . LEU A 1 93 ? 2.037 4.939 11.121 1.00 88.19 93 LEU A CA 1
ATOM 726 C C . LEU A 1 93 ? 2.976 3.811 10.672 1.00 88.19 93 LEU A C 1
ATOM 728 O O . LEU A 1 93 ? 4.140 4.057 10.353 1.00 88.19 93 LEU A O 1
ATOM 732 N N . ASN A 1 94 ? 2.460 2.585 10.564 1.00 87.19 94 ASN A N 1
ATOM 733 C CA . ASN A 1 94 ? 3.235 1.435 10.095 1.00 87.19 94 ASN A CA 1
ATOM 734 C C . ASN A 1 94 ? 3.714 1.606 8.644 1.00 87.19 94 ASN A C 1
ATOM 736 O O . ASN A 1 94 ? 4.851 1.244 8.328 1.00 87.19 94 ASN A O 1
ATOM 740 N N . ILE A 1 95 ? 2.879 2.185 7.776 1.00 89.38 95 ILE A N 1
ATOM 741 C CA . ILE A 1 95 ? 3.250 2.486 6.391 1.00 89.38 95 ILE A CA 1
ATOM 742 C C . ILE A 1 95 ? 4.337 3.559 6.344 1.00 89.38 95 ILE A C 1
ATOM 744 O O . ILE A 1 95 ? 5.343 3.361 5.669 1.00 89.38 95 ILE A O 1
ATOM 748 N N . LYS A 1 96 ? 4.194 4.652 7.097 1.00 88.44 96 LYS A N 1
ATOM 749 C CA . LYS A 1 96 ? 5.151 5.765 7.138 1.00 88.44 96 LYS A CA 1
ATOM 750 C C . LYS A 1 96 ? 6.524 5.331 7.652 1.00 88.44 96 LYS A C 1
ATOM 752 O O . LYS A 1 96 ? 7.534 5.768 7.107 1.00 88.44 96 LYS A O 1
ATOM 757 N N . TYR A 1 97 ? 6.570 4.435 8.641 1.00 87.62 97 TYR A N 1
ATOM 758 C CA . TYR A 1 97 ? 7.827 3.865 9.140 1.00 87.62 97 TYR A CA 1
ATOM 759 C C . TYR A 1 97 ? 8.581 3.058 8.076 1.00 87.62 97 TYR A C 1
ATOM 761 O O . TYR A 1 97 ? 9.808 3.096 8.040 1.00 87.62 97 TYR A O 1
ATOM 769 N N . MET A 1 98 ? 7.866 2.330 7.214 1.00 86.50 98 MET A N 1
ATOM 770 C CA . MET A 1 98 ? 8.478 1.466 6.195 1.00 86.50 98 MET A CA 1
ATOM 771 C C . MET A 1 98 ? 8.680 2.164 4.846 1.00 86.50 98 MET A C 1
ATOM 773 O O . MET A 1 98 ? 9.591 1.823 4.091 1.00 86.50 98 MET A O 1
ATOM 777 N N . VAL A 1 99 ? 7.841 3.151 4.540 1.00 86.88 99 VAL A N 1
ATOM 778 C CA . VAL A 1 99 ? 7.838 3.935 3.305 1.00 86.88 99 VAL A CA 1
ATOM 779 C C . VAL A 1 99 ? 7.824 5.424 3.685 1.00 86.88 99 VAL A C 1
ATOM 781 O O . VAL A 1 99 ? 6.776 6.069 3.628 1.00 86.88 99 VAL A O 1
ATOM 784 N N . PRO A 1 100 ? 8.976 6.025 4.044 1.00 85.06 100 PRO A N 1
ATOM 785 C CA . PRO A 1 100 ? 9.030 7.413 4.526 1.00 85.06 100 PRO A CA 1
ATOM 786 C C . PRO A 1 100 ? 8.488 8.441 3.523 1.00 85.06 100 PRO A C 1
ATOM 788 O O . PRO A 1 100 ? 7.964 9.489 3.901 1.00 85.06 100 PRO A O 1
ATOM 791 N N . THR A 1 101 ? 8.580 8.112 2.232 1.00 83.81 101 THR A N 1
ATOM 792 C CA . THR A 1 101 ? 8.099 8.930 1.110 1.00 83.81 101 THR A CA 1
ATOM 793 C C . THR A 1 101 ? 6.583 8.870 0.913 1.00 83.81 101 THR A C 1
ATOM 795 O O . THR A 1 101 ? 6.074 9.495 -0.013 1.00 83.81 101 THR A O 1
ATOM 798 N N . TYR A 1 102 ? 5.859 8.024 1.652 1.00 85.12 102 TYR A N 1
ATOM 799 C CA . TYR A 1 102 ? 4.402 7.934 1.562 1.00 85.12 102 TYR A CA 1
ATOM 800 C C . TYR A 1 102 ? 3.747 9.113 2.288 1.00 85.12 102 TYR A C 1
ATOM 802 O O . TYR A 1 102 ? 4.168 9.493 3.386 1.00 85.12 102 TYR A O 1
ATOM 810 N N . GLU A 1 103 ? 2.732 9.689 1.657 1.00 83.81 103 GLU A N 1
ATOM 811 C CA . GLU A 1 103 ? 1.891 10.750 2.203 1.00 83.81 103 GLU A CA 1
ATOM 812 C C . GLU A 1 103 ? 0.496 10.173 2.419 1.00 83.81 103 GLU A C 1
ATOM 814 O O . GLU A 1 103 ? 0.019 9.402 1.589 1.00 83.81 103 GLU A O 1
ATOM 819 N N . SER A 1 104 ? -0.118 10.496 3.559 1.00 79.62 104 SER A N 1
ATOM 820 C CA . SER A 1 104 ? -1.430 9.954 3.919 1.00 79.62 104 SER A CA 1
ATOM 821 C C . SER A 1 104 ? -2.482 10.354 2.889 1.00 79.62 104 SER A C 1
ATOM 823 O O . SER A 1 104 ? -2.562 11.521 2.507 1.00 79.62 104 SER A O 1
ATOM 825 N N . CYS A 1 105 ? -3.330 9.407 2.490 1.00 77.94 105 CYS A N 1
ATOM 826 C CA . CYS A 1 105 ? -4.496 9.694 1.655 1.00 77.94 105 CYS A CA 1
ATOM 827 C C . CYS A 1 105 ? -5.776 9.929 2.471 1.00 77.94 105 CYS A C 1
ATOM 829 O O . CYS A 1 105 ? -6.753 10.452 1.938 1.00 77.94 105 CYS A O 1
ATOM 831 N N . VAL A 1 106 ? -5.776 9.561 3.758 1.00 71.31 106 VAL A N 1
ATOM 832 C CA . VAL A 1 106 ? -6.938 9.668 4.658 1.00 71.31 106 VAL A CA 1
ATOM 833 C C . VAL A 1 106 ? -6.912 10.967 5.467 1.00 71.31 106 VAL A C 1
ATOM 835 O O . VAL A 1 106 ? -7.954 11.590 5.641 1.00 71.31 106 VAL A O 1
ATOM 838 N N . TYR A 1 107 ? -5.735 11.406 5.923 1.00 59.25 107 TYR A N 1
ATOM 839 C CA . TYR A 1 107 ? -5.564 12.607 6.752 1.00 59.25 107 TYR A CA 1
ATOM 840 C C . TYR A 1 107 ? -5.283 13.890 5.953 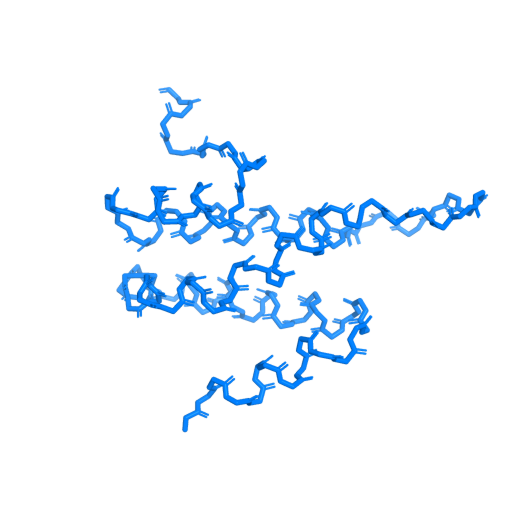1.00 59.25 107 TYR A C 1
ATOM 842 O O . TYR A 1 107 ? -5.154 14.956 6.545 1.00 59.25 107 TYR A O 1
ATOM 850 N N . ASN A 1 108 ? -5.175 13.805 4.623 1.00 52.47 108 ASN A N 1
ATOM 851 C CA . ASN A 1 108 ? -4.886 14.947 3.746 1.00 52.47 108 ASN A CA 1
ATOM 852 C C . ASN A 1 108 ? -6.160 15.557 3.122 1.00 52.47 108 ASN A C 1
ATOM 854 O O . ASN A 1 108 ? -6.139 16.005 1.974 1.00 52.47 108 ASN A O 1
ATOM 858 N N . ARG A 1 109 ? -7.285 15.516 3.848 1.00 42.25 109 ARG A N 1
ATOM 859 C CA . ARG A 1 109 ? -8.588 16.055 3.432 1.00 42.25 109 ARG A CA 1
ATOM 860 C C . ARG A 1 109 ? -9.159 17.008 4.466 1.00 42.25 109 ARG A C 1
ATOM 862 O O . ARG A 1 109 ? -9.035 16.694 5.669 1.00 42.25 109 ARG A O 1
#

pLDDT: mean 73.52, std 15.0, range [37.09, 89.69]

Foldseek 3Di:
DVVVVLVVLLVVPDLVSLLVSLVVLLVVLVVALVVLQVCLVVLQVPLLSLLVLLVPPPPPPPDDPPVPDPRVNVSSLSSLQSSLVSNPDCSVVSNCVNRVVHDHPPPPD

Sequence (109 aa):
MLILPMRDALNTRNPDIIIATLTALQQLLRVGPSIGIALVPYYRQLLPMLNLFKQRRVNIGDRIDFRGGRRIGDVVNATLELLEQCGGPDAYLNIKYMVPTYESCVYNR

Organism: NCBI:txid199890